Protein AF-F8ERS5-F1 (afdb_monomer)

Solvent-accessible surface area (backbone atoms only — not comparable to full-atom values): 6334 Å² total; per-residue (Å²): 120,64,68,64,54,50,5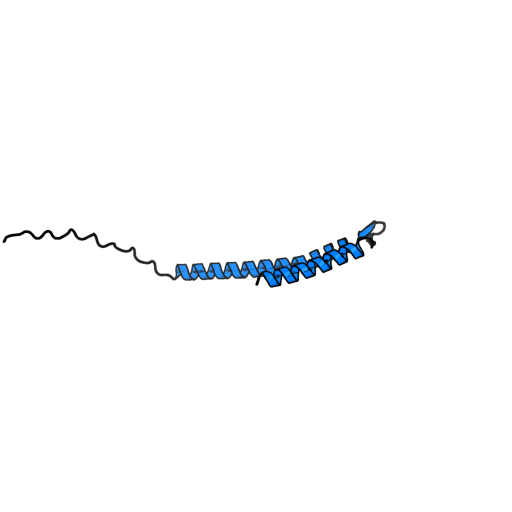2,54,47,49,53,53,48,53,54,51,52,52,51,39,74,70,34,54,86,44,64,45,80,42,75,81,48,96,96,41,76,45,81,41,35,48,47,57,52,50,49,52,54,48,49,63,65,44,47,62,55,51,52,51,53,51,50,51,55,50,52,53,49,54,50,51,55,52,52,52,51,54,53,55,73,68,50,74,81,76,72,78,81,75,71,70,75,80,69,77,78,80,75,78,79,80,88,131

Foldseek 3Di:
DVVVVVVVVVVVVVVLVVVCVVQQPPWDWDCPDVPDTDTDGPNVVCVVVVCVVCVVVVVVVVVVVVVVVVVVVVVVVVVVVPPPDDPPPPPPPPPDPPPDDPDD

Sequence (104 aa):
MQFLRTMFAAVLFAIFLTFCASNYNVSVKLQMWPGWEADINVVLLLLIVFLIGLMPALLYHSASRWNWRRRIDKLNRQIEDMQPENPPLVTPPLGEDGTPRPGQ

Organism: Zymomonas mobilis subsp. pomaceae (strain ATCC 29192 / DSM 22645 / JCM 10191 / CCUG 17912 / NBRC 13757 / NCIMB 11200 / NRRL B-4491 / Barker I) (NCBI:txid579138)

InterPro domains:
  IPR010445 Lipopolysaccharide assembly protein A domain [PF06305] (27-85)

Mean predicted aligned error: 13.1 Å

Structure (mmCIF, N/CA/C/O backbone):
data_AF-F8ERS5-F1
#
_entry.id   AF-F8ERS5-F1
#
loop_
_atom_site.group_PDB
_atom_site.id
_atom_site.type_symbol
_atom_site.label_atom_id
_atom_site.label_alt_id
_atom_site.label_comp_id
_atom_site.label_asym_id
_atom_site.label_entity_id
_atom_site.label_seq_id
_atom_site.pdbx_PDB_ins_code
_atom_site.Cartn_x
_atom_site.Cartn_y
_atom_site.Cartn_z
_atom_site.occupancy
_atom_site.B_iso_or_equiv
_atom_site.auth_seq_id
_atom_site.auth_comp_id
_atom_site.auth_asym_id
_atom_site.auth_atom_id
_atom_site.pdbx_PDB_model_num
ATOM 1 N N . MET A 1 1 ? 2.509 15.916 11.057 1.00 62.34 1 MET A N 1
ATOM 2 C CA . MET A 1 1 ? 3.152 14.692 10.510 1.00 62.34 1 MET A CA 1
ATOM 3 C C . MET A 1 1 ? 2.892 14.436 9.016 1.00 62.34 1 MET A C 1
ATOM 5 O O . MET A 1 1 ? 3.463 13.502 8.467 1.00 62.34 1 MET A O 1
ATOM 9 N N . GLN A 1 2 ? 2.042 15.213 8.331 1.00 74.81 2 GLN A N 1
ATOM 10 C CA . GLN A 1 2 ? 1.649 14.923 6.942 1.00 74.81 2 GLN A CA 1
ATOM 11 C C . GLN A 1 2 ? 2.757 15.212 5.920 1.00 74.81 2 GLN A C 1
ATOM 13 O O . GLN A 1 2 ? 2.937 14.408 5.015 1.00 74.81 2 GLN A O 1
ATOM 18 N N . PHE A 1 3 ? 3.542 16.277 6.122 1.00 85.69 3 PHE A N 1
ATOM 19 C CA . PHE A 1 3 ? 4.603 16.696 5.198 1.00 85.69 3 PHE A CA 1
ATOM 20 C C . PHE A 1 3 ? 5.708 15.643 5.027 1.00 85.69 3 PHE A C 1
ATOM 22 O O . PHE A 1 3 ? 6.064 15.290 3.907 1.00 85.69 3 PHE A O 1
ATOM 29 N N . LEU A 1 4 ? 6.203 15.070 6.131 1.00 91.56 4 LEU A N 1
ATOM 30 C CA . LEU A 1 4 ? 7.225 14.020 6.070 1.00 91.56 4 LEU A CA 1
ATOM 31 C C . LEU A 1 4 ? 6.687 12.757 5.386 1.00 91.56 4 LEU A C 1
ATOM 33 O O . LEU A 1 4 ? 7.363 12.158 4.555 1.00 91.56 4 LEU A O 1
ATOM 37 N N . ARG A 1 5 ? 5.433 12.391 5.685 1.00 88.50 5 ARG A N 1
ATOM 38 C CA . ARG A 1 5 ? 4.768 11.249 5.052 1.00 88.50 5 ARG A CA 1
ATOM 39 C C . ARG A 1 5 ? 4.609 11.455 3.546 1.00 88.50 5 ARG A C 1
ATOM 41 O O . ARG A 1 5 ? 4.846 10.520 2.791 1.00 88.50 5 ARG A O 1
ATOM 48 N N . THR A 1 6 ? 4.212 12.650 3.109 1.00 93.12 6 THR A N 1
ATOM 49 C CA . THR A 1 6 ? 4.044 12.959 1.682 1.00 93.12 6 THR A CA 1
ATOM 50 C C . THR A 1 6 ? 5.378 13.054 0.961 1.00 93.12 6 THR A C 1
ATOM 52 O O . THR A 1 6 ? 5.478 12.545 -0.147 1.00 93.12 6 THR A O 1
ATOM 55 N N . MET A 1 7 ? 6.411 13.636 1.579 1.00 93.12 7 MET A N 1
ATOM 56 C CA . MET A 1 7 ? 7.739 13.727 0.967 1.00 93.12 7 MET A CA 1
ATOM 57 C C . MET A 1 7 ? 8.366 12.339 0.800 1.00 93.12 7 MET A C 1
ATOM 59 O O . MET A 1 7 ? 8.840 12.004 -0.281 1.00 93.12 7 MET A O 1
ATOM 63 N N . PHE A 1 8 ? 8.293 11.493 1.832 1.00 93.88 8 PHE A N 1
ATOM 64 C CA . PHE A 1 8 ? 8.764 10.111 1.746 1.00 93.88 8 PHE A CA 1
ATOM 65 C C . PHE A 1 8 ? 7.987 9.308 0.693 1.00 93.88 8 PHE A C 1
ATOM 67 O O . PHE A 1 8 ? 8.585 8.616 -0.128 1.00 93.88 8 PHE A O 1
ATOM 74 N N . ALA A 1 9 ? 6.657 9.449 0.664 1.00 91.19 9 ALA A N 1
ATOM 75 C CA . ALA A 1 9 ? 5.827 8.807 -0.350 1.00 91.19 9 ALA A CA 1
ATOM 76 C C . ALA A 1 9 ? 6.170 9.288 -1.768 1.00 91.19 9 ALA A C 1
ATOM 78 O O . ALA A 1 9 ? 6.238 8.464 -2.671 1.00 91.19 9 ALA A O 1
ATOM 79 N N . ALA A 1 10 ? 6.433 10.584 -1.961 1.00 94.75 10 ALA A N 1
ATOM 80 C CA . ALA A 1 10 ? 6.820 11.141 -3.254 1.00 94.75 10 ALA A CA 1
ATOM 81 C C . ALA A 1 10 ? 8.151 10.558 -3.752 1.00 94.75 10 ALA A C 1
ATOM 83 O O . ALA A 1 10 ? 8.247 10.177 -4.917 1.00 94.75 10 ALA A O 1
ATOM 84 N N . VAL A 1 11 ? 9.146 10.415 -2.868 1.00 95.75 11 VAL A N 1
ATOM 85 C CA . VAL A 1 11 ? 10.431 9.775 -3.202 1.00 95.75 11 VAL A CA 1
ATOM 86 C C . VAL A 1 11 ? 10.228 8.312 -3.601 1.00 95.75 11 VAL A C 1
ATOM 88 O O . VAL A 1 11 ? 10.726 7.890 -4.643 1.00 95.75 11 VAL A O 1
ATOM 91 N N . LEU A 1 12 ? 9.453 7.544 -2.827 1.00 93.56 12 LEU A N 1
ATOM 92 C CA . LEU A 1 12 ? 9.128 6.158 -3.182 1.00 93.56 12 LEU A CA 1
ATOM 93 C C . LEU A 1 12 ? 8.409 6.061 -4.531 1.00 93.56 12 LEU A C 1
ATOM 95 O O . LEU A 1 12 ? 8.720 5.182 -5.331 1.00 93.56 12 LEU A O 1
ATOM 99 N N . PHE A 1 13 ? 7.479 6.978 -4.799 1.00 94.31 13 PHE A N 1
ATOM 100 C CA . PHE A 1 13 ? 6.751 7.020 -6.062 1.00 94.31 13 PHE A CA 1
ATOM 101 C C . PHE A 1 13 ? 7.692 7.299 -7.236 1.00 94.31 13 PHE A C 1
ATOM 103 O O . PHE A 1 13 ? 7.619 6.614 -8.252 1.00 94.31 13 PHE A O 1
ATOM 110 N N . ALA A 1 14 ? 8.625 8.243 -7.086 1.00 95.44 14 ALA A N 1
ATOM 111 C CA . ALA A 1 14 ? 9.622 8.550 -8.108 1.00 95.44 14 ALA A CA 1
ATOM 112 C C . ALA A 1 14 ? 10.528 7.344 -8.420 1.00 95.44 14 ALA A C 1
ATOM 114 O O . ALA A 1 14 ? 10.761 7.036 -9.592 1.00 95.44 14 ALA A O 1
ATOM 115 N N . ILE A 1 15 ? 10.986 6.619 -7.392 1.00 94.81 15 ILE A N 1
ATOM 116 C CA . ILE A 1 15 ? 11.761 5.377 -7.559 1.00 94.81 15 ILE A CA 1
ATOM 117 C C . ILE A 1 15 ? 10.928 4.326 -8.302 1.00 94.81 15 ILE A C 1
ATOM 119 O O . ILE A 1 15 ? 11.408 3.719 -9.258 1.00 94.81 15 ILE A O 1
ATOM 123 N N . PHE A 1 16 ? 9.668 4.145 -7.904 1.00 91.25 16 PHE A N 1
ATOM 124 C CA . PHE A 1 16 ? 8.753 3.191 -8.526 1.00 91.25 16 PHE A CA 1
ATOM 125 C C . PHE A 1 16 ? 8.494 3.504 -10.009 1.00 91.25 16 PHE A C 1
ATOM 127 O O . PHE A 1 16 ? 8.598 2.617 -10.855 1.00 91.25 16 PHE A O 1
ATOM 134 N N . LEU A 1 17 ? 8.218 4.766 -10.348 1.00 93.44 17 LEU A N 1
ATOM 135 C CA . LEU A 1 17 ? 8.038 5.225 -11.730 1.00 93.44 17 LEU A CA 1
ATOM 136 C C . LEU A 1 17 ? 9.294 5.004 -12.572 1.00 93.44 17 LEU A C 1
ATOM 138 O O . LEU A 1 17 ? 9.200 4.502 -13.689 1.00 93.44 17 LEU A O 1
ATOM 142 N N . THR A 1 18 ? 10.466 5.327 -12.024 1.00 93.44 18 THR A N 1
ATOM 143 C CA . THR A 1 18 ? 11.751 5.122 -12.709 1.00 93.44 18 THR A CA 1
ATOM 144 C C . THR A 1 18 ? 12.004 3.638 -12.965 1.00 93.44 18 THR A C 1
ATOM 146 O O . THR A 1 18 ? 12.401 3.254 -14.064 1.00 93.44 18 THR A O 1
ATOM 149 N N . PHE A 1 19 ? 11.715 2.780 -11.984 1.00 89.00 19 PHE A N 1
ATOM 150 C CA . PHE A 1 19 ? 11.793 1.332 -12.148 1.00 89.00 19 PHE A CA 1
ATOM 151 C C . PHE A 1 19 ? 10.863 0.837 -13.265 1.00 89.00 19 PHE A C 1
ATOM 153 O O . PHE A 1 19 ? 11.302 0.072 -14.124 1.00 89.00 19 PHE A O 1
ATOM 160 N N . CYS A 1 20 ? 9.611 1.307 -13.293 1.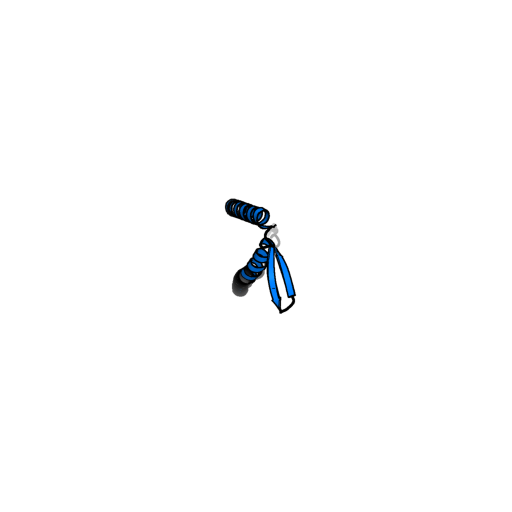00 90.38 20 CYS A N 1
ATOM 161 C CA . CYS A 1 20 ? 8.652 0.962 -14.3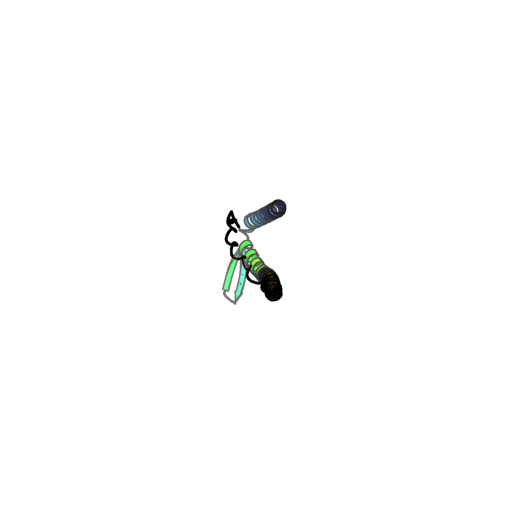42 1.00 90.38 20 CYS A CA 1
ATOM 162 C C . CYS A 1 20 ? 9.144 1.411 -15.726 1.00 90.38 20 CYS A C 1
ATOM 164 O O . CYS A 1 20 ? 9.159 0.616 -16.661 1.00 90.38 20 CYS A O 1
ATOM 166 N N . ALA A 1 21 ? 9.599 2.659 -15.848 1.00 90.75 21 ALA A N 1
ATOM 167 C CA . ALA A 1 21 ? 10.095 3.227 -17.100 1.00 90.75 21 ALA A CA 1
ATOM 168 C C . ALA A 1 21 ? 11.402 2.581 -17.592 1.00 90.75 21 ALA A C 1
ATOM 170 O O . ALA A 1 21 ? 11.675 2.594 -18.786 1.00 90.75 21 ALA A O 1
ATOM 171 N N . SER A 1 22 ? 12.207 2.004 -16.700 1.00 90.00 22 SER A N 1
ATOM 172 C CA . SER A 1 22 ? 13.430 1.285 -17.073 1.00 90.00 22 SER A CA 1
ATOM 173 C C . SER A 1 22 ? 13.145 -0.158 -17.511 1.00 90.00 22 SER A C 1
ATOM 175 O O . SER A 1 22 ? 13.748 -0.663 -18.454 1.00 90.00 22 SER A O 1
ATOM 177 N N . ASN A 1 23 ? 12.179 -0.820 -16.868 1.00 88.19 23 ASN A N 1
ATOM 178 C CA . ASN A 1 23 ? 11.955 -2.260 -17.027 1.00 88.19 23 ASN A CA 1
ATOM 179 C C . ASN A 1 23 ? 10.720 -2.622 -17.873 1.00 88.19 23 ASN A C 1
ATOM 181 O O . ASN A 1 23 ? 10.376 -3.800 -17.957 1.00 88.19 23 ASN A O 1
ATOM 185 N N . TYR A 1 24 ? 10.036 -1.659 -18.507 1.00 85.56 24 TYR A N 1
ATOM 186 C CA . TYR A 1 24 ? 8.810 -1.943 -19.274 1.00 85.56 24 TYR A CA 1
ATOM 187 C C . TYR A 1 24 ? 9.036 -2.818 -20.515 1.00 85.56 24 TYR A C 1
ATOM 189 O O . TYR A 1 24 ? 8.149 -3.588 -20.866 1.00 85.56 24 TYR A O 1
ATOM 197 N N . ASN A 1 25 ? 10.208 -2.724 -21.153 1.00 86.31 25 ASN A N 1
ATOM 198 C CA . ASN A 1 25 ? 10.560 -3.520 -22.337 1.00 86.31 25 ASN A CA 1
ATOM 199 C C . ASN A 1 25 ? 11.017 -4.945 -22.001 1.00 86.31 25 ASN A C 1
ATOM 201 O O . ASN A 1 25 ? 11.228 -5.752 -22.903 1.00 86.31 25 ASN A O 1
ATOM 205 N N . VAL A 1 26 ? 11.225 -5.255 -20.720 1.00 86.56 26 VAL A N 1
ATOM 206 C CA . VAL A 1 26 ? 11.672 -6.581 -20.300 1.00 86.56 26 VAL A CA 1
ATOM 207 C C . VAL A 1 26 ? 10.441 -7.461 -20.110 1.00 86.56 26 VAL A C 1
ATOM 209 O O . VAL A 1 26 ? 9.662 -7.272 -19.172 1.00 86.56 26 VAL A O 1
ATOM 212 N N . SER A 1 27 ? 10.273 -8.433 -21.001 1.00 86.12 27 SER A N 1
ATOM 213 C CA . SER A 1 27 ? 9.227 -9.454 -20.934 1.00 86.12 27 SER A CA 1
ATOM 214 C C . SER A 1 27 ? 9.787 -10.767 -20.397 1.00 86.12 27 SER A C 1
ATOM 216 O O . SER A 1 27 ? 10.853 -11.213 -20.824 1.00 86.12 27 SER A O 1
ATOM 218 N N . VAL A 1 28 ? 9.052 -11.413 -19.494 1.00 83.50 28 VAL A N 1
ATOM 219 C CA . VAL A 1 28 ? 9.359 -12.765 -19.017 1.00 83.50 28 VAL A CA 1
ATOM 220 C C . VAL A 1 28 ? 8.313 -13.721 -19.568 1.00 83.50 28 VAL A C 1
ATOM 222 O O . VAL A 1 28 ? 7.112 -13.487 -19.423 1.00 83.50 28 VAL A O 1
ATOM 225 N N . LYS A 1 29 ? 8.790 -14.808 -20.178 1.00 85.62 29 LYS A N 1
ATOM 226 C CA . LYS A 1 29 ? 7.943 -15.905 -20.639 1.00 85.62 29 LYS A CA 1
ATOM 227 C C . LYS A 1 29 ? 7.520 -16.755 -19.447 1.00 85.62 29 LYS A C 1
ATOM 229 O O . LYS A 1 29 ? 8.362 -17.394 -18.818 1.00 85.62 29 LYS A O 1
ATOM 234 N N . LEU A 1 30 ? 6.230 -16.775 -19.136 1.00 81.44 30 LEU A N 1
ATOM 235 C CA . LEU A 1 30 ? 5.658 -17.649 -18.115 1.00 81.44 30 LEU A CA 1
ATOM 236 C C . LEU A 1 30 ? 5.012 -18.859 -18.789 1.00 81.44 30 LEU A C 1
ATOM 238 O O . LEU A 1 30 ? 3.983 -18.737 -19.453 1.00 81.44 30 LEU A O 1
ATOM 242 N N . GL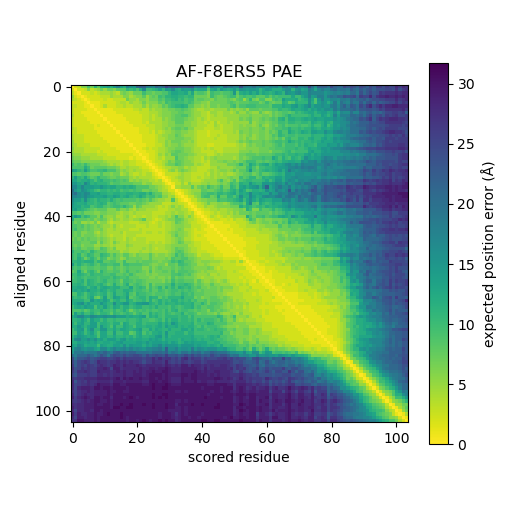N A 1 31 ? 5.618 -20.031 -18.593 1.00 83.38 31 GLN A N 1
ATOM 243 C CA . GLN A 1 31 ? 5.008 -21.315 -18.933 1.00 83.38 31 GLN A CA 1
ATOM 244 C C . GLN A 1 31 ? 4.130 -21.757 -17.764 1.00 83.38 31 GLN A C 1
ATOM 246 O O . GLN A 1 31 ? 4.626 -22.223 -16.740 1.00 83.38 31 GLN A O 1
ATOM 251 N N . MET A 1 32 ? 2.820 -21.549 -17.890 1.00 81.94 32 MET A N 1
ATOM 252 C CA . MET A 1 32 ? 1.864 -21.846 -16.814 1.00 81.94 32 MET A CA 1
ATOM 253 C C . MET A 1 32 ? 1.371 -23.293 -16.873 1.00 81.94 32 MET A C 1
ATOM 255 O O . MET A 1 32 ? 1.152 -23.920 -15.845 1.00 81.94 32 MET A O 1
ATOM 259 N N . TRP A 1 33 ? 1.247 -23.839 -18.078 1.00 85.00 33 TRP A N 1
ATOM 260 C CA . TRP A 1 33 ? 0.933 -25.237 -18.354 1.00 85.00 33 TRP A CA 1
ATOM 261 C C . TRP A 1 33 ? 1.537 -25.619 -19.708 1.00 85.00 33 TRP A C 1
ATOM 263 O O . TRP A 1 33 ? 1.893 -24.730 -20.488 1.00 85.00 33 TRP A O 1
ATOM 273 N N . PRO A 1 34 ? 1.653 -26.919 -20.028 1.00 84.88 34 PRO A N 1
ATOM 274 C CA . PRO A 1 34 ? 2.117 -27.351 -21.340 1.00 84.88 34 PRO A CA 1
ATOM 275 C C . PRO A 1 34 ? 1.282 -26.707 -22.458 1.00 84.88 34 PRO A C 1
ATOM 277 O O . PRO A 1 34 ? 0.061 -26.852 -22.491 1.00 84.88 34 PRO A O 1
ATOM 280 N N . GLY A 1 35 ? 1.942 -25.970 -23.355 1.00 83.12 35 GLY A N 1
ATOM 281 C CA . GLY A 1 35 ? 1.306 -25.256 -24.469 1.00 83.12 35 GLY A CA 1
ATOM 282 C C . GLY A 1 35 ? 0.731 -23.874 -24.133 1.00 83.12 35 GLY A C 1
ATOM 283 O O . GLY A 1 35 ? 0.208 -23.217 -25.027 1.00 83.12 35 GLY A O 1
ATOM 284 N N . TRP A 1 36 ? 0.822 -23.419 -22.880 1.00 86.19 36 TRP A N 1
ATOM 285 C CA . TRP A 1 36 ? 0.382 -22.087 -22.457 1.00 86.19 36 TRP A CA 1
ATOM 286 C C . TRP A 1 36 ? 1.586 -21.218 -22.107 1.00 86.19 36 TRP A C 1
ATOM 288 O O . TRP A 1 36 ? 2.177 -21.353 -21.032 1.00 86.19 36 TRP A O 1
ATOM 298 N N . GLU A 1 37 ? 1.911 -20.307 -23.021 1.00 87.06 37 GLU A N 1
ATOM 299 C CA . GLU A 1 37 ? 2.954 -19.299 -22.853 1.00 87.06 37 GLU A CA 1
ATOM 300 C C . GLU A 1 37 ? 2.298 -17.923 -22.748 1.00 87.06 37 GLU A C 1
ATOM 302 O O . GLU A 1 37 ? 1.582 -17.496 -23.653 1.00 87.06 37 GLU A O 1
ATOM 307 N N . ALA A 1 38 ? 2.517 -17.239 -21.627 1.00 84.50 38 ALA A N 1
ATOM 308 C CA . ALA A 1 38 ? 2.141 -15.842 -21.478 1.00 84.50 38 ALA A CA 1
ATOM 309 C C . ALA A 1 38 ? 3.399 -14.988 -21.373 1.00 84.50 38 ALA A C 1
ATOM 311 O O . ALA A 1 38 ? 4.213 -15.169 -20.465 1.00 84.50 38 ALA A O 1
ATOM 312 N N . ASP A 1 39 ? 3.520 -14.031 -22.285 1.00 86.69 39 ASP A N 1
ATOM 313 C CA . ASP A 1 39 ? 4.543 -12.999 -22.218 1.00 86.69 39 ASP A CA 1
ATOM 314 C C . ASP A 1 39 ? 4.011 -11.858 -21.346 1.00 86.69 39 ASP A C 1
ATOM 316 O O . ASP A 1 39 ? 3.084 -11.138 -21.723 1.00 86.69 39 ASP A O 1
ATOM 320 N N . ILE A 1 40 ? 4.566 -11.722 -20.140 1.00 88.12 40 ILE A N 1
ATOM 321 C CA . ILE A 1 40 ? 4.174 -10.684 -19.183 1.00 88.12 40 ILE A CA 1
ATOM 322 C C . ILE A 1 40 ? 5.380 -9.786 -18.916 1.00 88.12 40 ILE A C 1
ATOM 324 O O . ILE A 1 40 ? 6.485 -10.254 -18.633 1.00 88.12 40 ILE A O 1
ATOM 328 N N . ASN A 1 41 ? 5.166 -8.473 -18.984 1.00 89.38 41 ASN A N 1
ATOM 329 C CA . ASN A 1 41 ? 6.204 -7.495 -18.666 1.00 89.38 41 ASN A CA 1
ATOM 330 C C . ASN A 1 41 ? 6.577 -7.580 -17.182 1.00 89.38 41 ASN A C 1
ATOM 332 O O . ASN A 1 41 ? 5.698 -7.661 -16.319 1.00 89.38 41 ASN A O 1
ATOM 336 N N . VAL A 1 42 ? 7.873 -7.484 -16.873 1.00 88.50 42 VAL A N 1
ATOM 337 C CA . VAL A 1 42 ? 8.402 -7.578 -15.499 1.00 88.50 42 VAL A CA 1
ATOM 338 C C . VAL A 1 42 ? 7.708 -6.594 -14.560 1.00 88.50 42 VAL A C 1
ATOM 340 O O . VAL A 1 42 ? 7.396 -6.936 -13.423 1.00 88.50 42 VAL A O 1
ATOM 343 N N . VAL A 1 43 ? 7.411 -5.389 -15.045 1.00 89.50 43 VAL A N 1
ATOM 344 C CA . VAL A 1 43 ? 6.715 -4.353 -14.271 1.00 89.50 43 VAL A CA 1
ATOM 345 C C . VAL A 1 43 ? 5.332 -4.819 -13.817 1.00 89.50 43 VAL A C 1
ATOM 347 O O . VAL A 1 43 ? 4.978 -4.665 -12.648 1.00 89.50 43 VAL A O 1
ATOM 350 N N . LEU A 1 44 ? 4.559 -5.416 -14.727 1.00 88.69 44 LEU A N 1
ATOM 351 C CA . LEU A 1 44 ? 3.218 -5.908 -14.425 1.00 88.69 44 LEU A CA 1
ATOM 352 C C . LEU A 1 44 ? 3.281 -7.112 -13.481 1.00 88.69 44 LEU A C 1
ATOM 354 O O . LEU A 1 44 ? 2.520 -7.177 -12.518 1.00 88.69 44 LEU A O 1
ATOM 358 N N . LEU A 1 45 ? 4.223 -8.028 -13.721 1.00 89.75 45 LEU A N 1
ATOM 359 C CA . LEU A 1 45 ? 4.445 -9.188 -12.862 1.00 89.75 45 LEU A CA 1
ATOM 360 C C . LEU A 1 45 ? 4.785 -8.760 -11.428 1.00 89.75 45 LEU A C 1
ATOM 362 O O . LEU A 1 45 ? 4.163 -9.231 -10.476 1.00 89.75 45 LEU A O 1
ATOM 366 N N . LEU A 1 46 ? 5.735 -7.833 -11.275 1.00 89.19 46 LEU A N 1
ATOM 367 C CA . LEU A 1 46 ? 6.140 -7.303 -9.977 1.00 89.19 46 LEU A CA 1
ATOM 368 C C . LEU A 1 46 ? 4.961 -6.630 -9.273 1.00 89.19 46 LEU A C 1
ATOM 370 O O . LEU A 1 46 ? 4.759 -6.854 -8.083 1.00 89.19 46 LEU A O 1
ATOM 374 N N . LEU A 1 47 ? 4.163 -5.843 -10.001 1.00 89.50 47 LEU A N 1
ATOM 375 C CA . LEU A 1 47 ? 2.979 -5.194 -9.449 1.00 89.50 47 LEU A CA 1
ATOM 376 C C . LEU A 1 47 ? 1.982 -6.225 -8.908 1.00 89.50 47 LEU A C 1
ATOM 378 O O . LEU A 1 47 ? 1.498 -6.065 -7.793 1.00 89.50 47 LEU A O 1
ATOM 382 N N . ILE A 1 48 ? 1.706 -7.294 -9.657 1.00 89.81 48 ILE A N 1
ATOM 383 C CA . ILE A 1 48 ? 0.780 -8.353 -9.233 1.00 89.81 48 ILE A CA 1
ATOM 384 C C . ILE A 1 48 ? 1.303 -9.055 -7.977 1.00 89.81 48 ILE A C 1
ATOM 386 O O . ILE A 1 48 ? 0.576 -9.167 -6.992 1.00 89.81 48 ILE A O 1
ATOM 390 N N . VAL A 1 49 ? 2.568 -9.483 -7.976 1.00 90.75 49 VAL A N 1
ATOM 391 C CA . VAL A 1 49 ? 3.186 -10.152 -6.819 1.00 90.75 49 VAL A CA 1
ATOM 392 C C . VAL A 1 49 ? 3.202 -9.228 -5.601 1.00 90.75 49 VAL A C 1
ATOM 394 O O . VAL A 1 49 ? 2.866 -9.651 -4.494 1.00 90.75 49 VAL A O 1
ATOM 397 N N . PHE A 1 50 ? 3.523 -7.949 -5.803 1.00 89.81 50 PHE A N 1
ATOM 398 C CA . PHE A 1 50 ? 3.492 -6.939 -4.754 1.00 89.81 50 PHE A CA 1
ATOM 399 C C . PHE A 1 50 ? 2.082 -6.753 -4.191 1.00 89.81 50 PHE A C 1
ATOM 401 O O . PHE A 1 50 ? 1.919 -6.765 -2.976 1.00 89.81 50 PHE A O 1
ATOM 408 N N . LEU A 1 51 ? 1.054 -6.640 -5.037 1.00 90.06 51 LEU A N 1
ATOM 409 C CA . LEU A 1 51 ? -0.341 -6.523 -4.599 1.00 90.06 51 LEU A CA 1
ATOM 410 C C . LEU A 1 51 ? -0.793 -7.753 -3.811 1.00 90.06 51 LEU A C 1
ATOM 412 O O . LEU A 1 51 ? -1.441 -7.602 -2.776 1.00 90.06 51 LEU A O 1
ATOM 416 N N . ILE A 1 52 ? -0.425 -8.952 -4.264 1.00 93.31 52 ILE A N 1
ATOM 417 C CA . ILE A 1 52 ? -0.737 -10.205 -3.569 1.00 93.31 52 ILE A CA 1
ATOM 418 C C . ILE A 1 52 ? -0.074 -10.231 -2.187 1.00 93.31 52 ILE A C 1
ATOM 420 O O . ILE A 1 52 ? -0.731 -10.574 -1.207 1.00 93.31 52 ILE A O 1
ATOM 424 N N . GLY A 1 53 ? 1.193 -9.819 -2.081 1.00 89.56 53 GLY A N 1
ATOM 425 C CA . GLY A 1 53 ? 1.902 -9.731 -0.800 1.00 89.56 53 GLY A CA 1
ATOM 426 C C . GLY A 1 53 ? 1.404 -8.601 0.111 1.00 89.56 53 GLY A C 1
ATOM 427 O O . GLY A 1 53 ? 1.388 -8.745 1.333 1.00 89.56 53 GLY A O 1
ATOM 428 N N . LEU A 1 54 ? 0.954 -7.484 -0.464 1.00 92.31 54 LEU A N 1
ATOM 429 C CA . LEU A 1 54 ? 0.461 -6.316 0.267 1.00 92.31 54 LEU A CA 1
ATOM 430 C C . LEU A 1 54 ? -0.970 -6.524 0.792 1.00 92.31 54 LEU A C 1
ATOM 432 O O . LEU A 1 54 ? -1.314 -6.012 1.857 1.00 92.31 54 LEU A O 1
ATOM 436 N N . MET A 1 55 ? -1.796 -7.293 0.078 1.00 92.44 55 MET A N 1
ATOM 437 C CA . MET A 1 55 ? -3.183 -7.604 0.446 1.00 92.44 55 MET A CA 1
ATOM 438 C C . MET A 1 55 ? -3.346 -8.062 1.907 1.00 92.44 55 MET A C 1
ATOM 440 O O . MET A 1 55 ? -4.086 -7.409 2.649 1.00 92.44 55 MET A O 1
ATOM 444 N N . PRO A 1 56 ? -2.643 -9.109 2.388 1.00 87.31 56 PRO A N 1
ATOM 445 C CA . PRO A 1 56 ? -2.775 -9.560 3.771 1.00 87.31 56 PRO A CA 1
ATOM 446 C C . PRO A 1 56 ? -2.322 -8.502 4.786 1.00 87.31 56 PRO A C 1
ATOM 448 O O . PRO A 1 56 ? -2.953 -8.355 5.833 1.00 87.31 56 PRO A O 1
ATO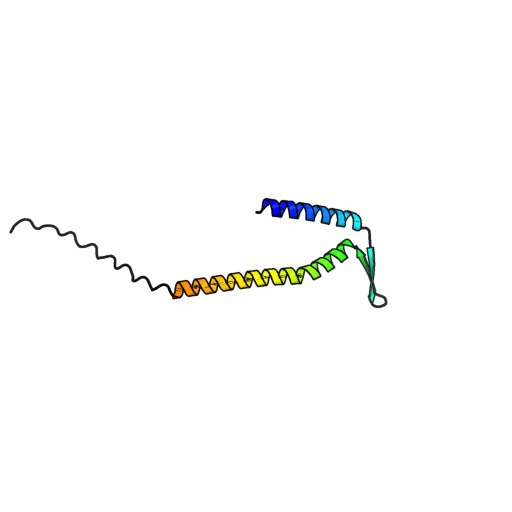M 451 N N . ALA A 1 57 ? -1.292 -7.709 4.475 1.00 89.62 57 ALA A N 1
ATOM 452 C CA . ALA A 1 57 ? -0.845 -6.623 5.347 1.00 89.62 57 ALA A CA 1
ATOM 453 C C . ALA A 1 57 ? -1.905 -5.512 5.474 1.00 89.62 57 ALA A C 1
ATOM 455 O O . ALA A 1 57 ? -2.168 -5.020 6.575 1.00 89.62 57 ALA A O 1
ATOM 456 N N . LEU A 1 58 ? -2.563 -5.147 4.368 1.00 88.31 58 LEU A N 1
ATOM 457 C CA . LEU A 1 58 ? -3.648 -4.160 4.360 1.00 88.31 58 LEU A CA 1
ATOM 458 C C . LEU A 1 58 ? -4.888 -4.661 5.103 1.00 88.31 58 LEU A C 1
ATOM 460 O O . LEU A 1 58 ? -5.498 -3.897 5.857 1.00 88.31 58 LEU A O 1
ATOM 464 N N . LEU A 1 59 ? -5.244 -5.935 4.927 1.00 90.62 59 LEU A N 1
ATOM 465 C CA . LEU A 1 59 ? -6.334 -6.578 5.661 1.00 90.62 59 LEU A CA 1
ATOM 466 C C . LEU A 1 59 ? -6.046 -6.618 7.163 1.00 90.62 59 LEU A C 1
ATOM 468 O O . LEU A 1 59 ? -6.909 -6.269 7.965 1.00 90.62 59 LEU A O 1
ATOM 472 N N . TYR A 1 60 ? -4.822 -6.966 7.560 1.00 93.62 60 TYR A N 1
ATOM 473 C CA . TYR A 1 60 ? -4.435 -6.970 8.967 1.00 93.62 60 TYR A CA 1
ATOM 474 C C . TYR A 1 60 ? -4.494 -5.567 9.579 1.00 93.62 60 TYR A C 1
ATOM 476 O O . TYR A 1 60 ? -5.060 -5.365 10.656 1.00 93.62 60 TYR A O 1
ATOM 484 N N . HIS A 1 61 ? -3.957 -4.569 8.876 1.00 91.31 61 HIS A N 1
ATOM 485 C CA . HIS A 1 61 ? -3.979 -3.186 9.339 1.00 91.31 61 HIS A CA 1
ATOM 486 C C . HIS A 1 61 ? -5.412 -2.638 9.457 1.00 91.31 61 HIS A C 1
ATOM 488 O O . HIS A 1 61 ? -5.748 -1.987 10.452 1.00 91.31 61 HIS A O 1
ATOM 494 N N . SER A 1 62 ? -6.282 -2.921 8.481 1.00 89.62 62 SER A N 1
ATOM 495 C CA . SER A 1 62 ? -7.685 -2.493 8.518 1.00 89.62 62 SER A CA 1
ATOM 496 C C . SER A 1 62 ? -8.468 -3.195 9.632 1.00 89.62 62 SER A C 1
ATOM 498 O O . SER A 1 62 ? -9.178 -2.522 10.384 1.00 89.62 62 SER A O 1
ATOM 500 N N . ALA A 1 63 ? -8.267 -4.503 9.822 1.00 92.69 63 ALA A N 1
ATOM 501 C CA . ALA A 1 63 ? -8.881 -5.277 10.897 1.00 92.69 63 ALA A CA 1
ATOM 502 C C . ALA A 1 63 ? -8.431 -4.797 12.282 1.00 92.69 63 ALA A C 1
ATOM 504 O O . ALA A 1 63 ? -9.261 -4.599 13.170 1.00 92.69 63 ALA A O 1
ATOM 505 N N . SER A 1 64 ? -7.132 -4.543 12.463 1.00 92.19 64 SER A N 1
ATOM 506 C CA . SER A 1 64 ? -6.594 -3.977 13.702 1.00 92.19 64 SER A CA 1
ATOM 507 C C . SER A 1 64 ? -7.261 -2.636 14.004 1.00 92.19 64 SER A C 1
ATOM 509 O O . SER A 1 64 ? -7.864 -2.464 15.065 1.00 92.19 64 SER A O 1
ATOM 511 N N . ARG A 1 65 ? -7.279 -1.712 13.034 1.00 92.88 65 ARG A N 1
ATOM 512 C CA . ARG A 1 65 ? -7.934 -0.405 13.187 1.00 92.88 65 ARG A CA 1
ATOM 513 C C . ARG A 1 65 ? -9.424 -0.527 13.518 1.00 92.88 65 ARG A C 1
ATOM 515 O O . ARG A 1 65 ? -9.926 0.243 14.339 1.00 92.88 65 ARG A O 1
ATOM 522 N N . TRP A 1 66 ? -10.129 -1.474 12.901 1.00 94.06 66 TRP A N 1
ATOM 523 C CA . TRP A 1 66 ? -11.539 -1.738 13.187 1.00 94.06 66 TRP A CA 1
ATOM 524 C C . TRP A 1 66 ? -11.747 -2.254 14.612 1.00 94.06 66 TRP A C 1
ATOM 526 O O . TRP A 1 66 ? -12.638 -1.781 15.317 1.00 94.06 66 TRP A O 1
ATOM 536 N N . ASN A 1 67 ? -10.895 -3.168 15.074 1.00 93.19 67 ASN A N 1
ATOM 537 C CA . ASN A 1 67 ? -10.956 -3.705 16.429 1.00 93.19 67 ASN A CA 1
ATOM 538 C C . ASN A 1 67 ? -10.722 -2.628 17.490 1.00 93.19 67 ASN A C 1
ATOM 540 O O . ASN A 1 67 ? -11.455 -2.587 18.477 1.00 93.19 67 ASN A O 1
ATOM 544 N N . TRP A 1 68 ? -9.755 -1.731 17.281 1.00 95.38 68 TRP A N 1
ATOM 545 C CA . TRP A 1 68 ? -9.514 -0.612 18.197 1.00 95.38 68 TRP A CA 1
ATOM 546 C C . TRP A 1 68 ? -10.710 0.334 18.279 1.00 95.38 68 TRP A C 1
ATOM 548 O O . TRP A 1 68 ? -11.138 0.665 19.381 1.00 95.38 68 TRP A O 1
ATOM 558 N N . ARG A 1 69 ? -11.302 0.698 17.135 1.00 94.75 69 ARG A N 1
ATOM 559 C CA . ARG A 1 69 ? -12.522 1.522 17.097 1.00 94.75 69 ARG A CA 1
ATOM 560 C C . ARG A 1 69 ? -13.669 0.867 17.864 1.00 94.75 69 ARG A C 1
ATOM 562 O O . ARG A 1 69 ? -14.202 1.478 18.778 1.00 94.75 69 ARG A O 1
ATOM 569 N N . ARG A 1 70 ? -13.960 -0.411 17.588 1.00 94.12 70 ARG A N 1
ATOM 570 C CA . ARG A 1 70 ? -15.024 -1.152 18.290 1.00 94.12 70 ARG A CA 1
ATOM 571 C C . ARG A 1 70 ? -14.812 -1.216 19.801 1.00 94.12 70 ARG A C 1
ATOM 573 O O . ARG A 1 70 ? -15.777 -1.151 20.554 1.00 94.12 70 ARG A O 1
ATOM 580 N N . ARG A 1 71 ? -13.563 -1.371 20.255 1.00 93.69 71 ARG A N 1
ATOM 581 C CA . ARG A 1 71 ? -13.239 -1.363 21.689 1.00 93.69 71 ARG A CA 1
ATOM 582 C C . ARG A 1 71 ? -13.531 -0.001 22.310 1.00 93.69 71 ARG A C 1
ATOM 584 O O . ARG A 1 71 ? -14.180 0.036 23.344 1.00 93.69 71 ARG A O 1
ATOM 591 N N . ILE A 1 72 ? -13.108 1.086 21.665 1.00 96.44 72 ILE A N 1
ATOM 592 C CA . ILE A 1 72 ? -13.380 2.454 22.131 1.00 96.44 72 ILE A CA 1
ATOM 593 C C . ILE A 1 72 ? -14.888 2.705 22.211 1.00 96.44 72 ILE A C 1
ATOM 595 O O . ILE A 1 72 ? -15.370 3.146 23.246 1.00 96.44 72 ILE A O 1
ATOM 599 N N . ASP A 1 73 ? -15.641 2.343 21.172 1.00 96.00 73 ASP A N 1
ATOM 600 C CA . ASP A 1 73 ? -17.096 2.525 21.148 1.00 96.00 73 ASP A CA 1
ATOM 601 C C . ASP A 1 73 ? -17.784 1.746 22.280 1.00 96.00 73 ASP A C 1
ATOM 603 O O . ASP A 1 73 ? -18.708 2.248 22.918 1.00 96.00 73 ASP A O 1
ATOM 607 N N . LYS A 1 74 ? -17.304 0.528 22.571 1.00 94.88 74 LYS A N 1
ATOM 608 C CA . LYS A 1 74 ? -17.795 -0.274 23.696 1.00 94.88 74 LYS A CA 1
ATOM 609 C C . LYS A 1 74 ? -17.497 0.391 25.042 1.00 94.88 74 LYS A C 1
ATOM 611 O O . LYS A 1 74 ? -18.384 0.421 25.887 1.00 94.88 74 LYS A O 1
ATOM 616 N N . LEU A 1 75 ? -16.284 0.913 25.240 1.00 95.75 75 LEU A N 1
ATOM 617 C CA . LEU A 1 75 ? -15.919 1.627 26.468 1.00 95.75 75 LEU A CA 1
ATOM 618 C C . LEU A 1 75 ? -16.764 2.895 26.647 1.00 95.75 75 LEU A C 1
ATOM 620 O O . LEU A 1 75 ? -17.249 3.140 27.743 1.00 95.75 75 LEU A O 1
ATOM 624 N N . ASN A 1 76 ? -16.990 3.659 25.576 1.00 95.62 76 ASN A N 1
ATOM 625 C CA . ASN A 1 76 ? -17.806 4.873 25.627 1.00 95.62 76 ASN A CA 1
ATOM 626 C C . ASN A 1 76 ? -19.242 4.577 26.077 1.00 95.62 76 ASN A C 1
ATOM 628 O O . ASN A 1 76 ? -19.745 5.261 26.959 1.00 95.62 76 ASN A O 1
ATOM 632 N N . ARG A 1 77 ? -19.869 3.520 25.542 1.00 92.38 77 ARG A N 1
ATOM 633 C CA . ARG A 1 77 ? -21.212 3.096 25.980 1.00 92.38 77 ARG A CA 1
ATOM 634 C C . ARG A 1 77 ? -21.241 2.659 27.441 1.00 92.38 77 ARG A C 1
ATOM 636 O O . ARG A 1 77 ? -22.158 3.011 28.159 1.00 92.38 77 ARG A O 1
ATOM 643 N N . GLN A 1 78 ? -20.222 1.930 27.899 1.00 93.56 78 GLN A N 1
ATOM 644 C CA . GLN A 1 78 ? -20.132 1.534 29.309 1.00 93.56 78 GLN A CA 1
ATOM 645 C C . GLN A 1 78 ? -20.005 2.741 30.246 1.00 93.56 78 GLN A C 1
ATOM 647 O O . GLN A 1 78 ? -20.550 2.711 31.342 1.00 93.56 78 GLN A O 1
ATOM 652 N N . ILE A 1 79 ? -19.287 3.788 29.827 1.00 93.69 79 ILE A N 1
ATOM 653 C CA . ILE A 1 79 ? -19.192 5.044 30.580 1.00 93.69 79 ILE A CA 1
ATOM 654 C C . ILE A 1 79 ? -20.548 5.761 30.601 1.00 93.69 79 ILE A C 1
ATOM 656 O O . ILE A 1 79 ? -20.953 6.237 31.656 1.00 93.69 79 ILE A O 1
ATOM 660 N N . GLU A 1 80 ? -21.250 5.809 29.465 1.00 91.69 80 GLU A N 1
ATOM 661 C CA . GLU A 1 80 ? -22.591 6.398 29.349 1.00 91.69 80 GLU A CA 1
ATOM 662 C C . GLU A 1 80 ? -23.608 5.680 30.250 1.00 91.69 80 GLU A C 1
ATOM 664 O O . GLU A 1 80 ? -24.303 6.340 31.016 1.00 91.69 80 GLU A O 1
ATOM 669 N N . ASP A 1 81 ? -23.612 4.344 30.256 1.00 89.25 81 ASP A N 1
ATOM 670 C CA . ASP A 1 81 ? -24.490 3.524 31.105 1.00 89.25 81 ASP A CA 1
ATOM 671 C C . ASP A 1 81 ? -24.202 3.692 32.613 1.00 89.25 81 ASP A C 1
ATOM 673 O O . ASP A 1 81 ? -25.094 3.526 33.444 1.00 89.25 81 ASP A O 1
ATOM 677 N N . MET A 1 82 ? -22.951 3.982 32.995 1.00 85.88 82 MET A N 1
ATOM 678 C CA . MET A 1 82 ? -22.563 4.219 34.395 1.00 85.88 82 MET A CA 1
ATOM 679 C C . MET A 1 82 ? -22.857 5.644 34.866 1.00 85.88 82 MET A C 1
ATOM 681 O O . MET A 1 82 ? -22.794 5.907 36.070 1.00 85.88 82 MET A O 1
ATOM 685 N N . GLN A 1 83 ? -23.138 6.572 33.949 1.00 84.56 83 GLN A N 1
ATOM 686 C CA . GLN A 1 83 ? -23.458 7.937 34.318 1.00 84.56 83 GLN A CA 1
ATOM 687 C C . GLN A 1 83 ? -24.876 7.954 34.910 1.00 84.56 83 GLN A C 1
ATOM 689 O O . GLN A 1 83 ? -25.827 7.617 34.205 1.00 84.56 83 GLN A O 1
ATOM 694 N N . PRO A 1 84 ? -25.049 8.312 36.198 1.00 76.38 84 PRO A N 1
ATOM 695 C CA . PRO A 1 84 ? -26.372 8.359 36.803 1.00 76.38 84 PRO A CA 1
ATOM 696 C C . PRO A 1 84 ? -27.254 9.326 36.014 1.00 76.38 84 PRO A C 1
ATOM 698 O O . PRO A 1 84 ? -26.804 10.409 35.628 1.00 76.38 84 PRO A O 1
ATOM 701 N N . GLU A 1 85 ? -28.499 8.919 35.766 1.00 70.38 85 GLU A N 1
ATOM 702 C CA . GLU A 1 85 ? -29.505 9.738 35.098 1.00 70.38 85 GLU A CA 1
ATOM 703 C C . GLU A 1 85 ? -29.602 11.068 35.846 1.00 70.38 85 GLU A C 1
ATOM 705 O O . GLU A 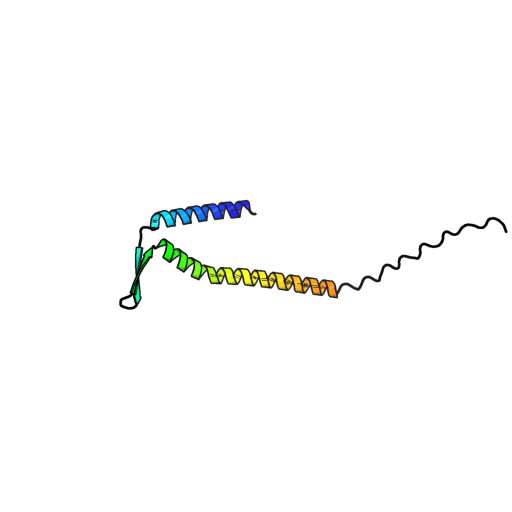1 85 ? -29.974 11.106 37.021 1.00 70.38 85 GLU A O 1
ATOM 710 N N . ASN A 1 86 ? -29.151 12.150 35.204 1.00 66.94 86 ASN A N 1
ATOM 711 C CA . ASN A 1 86 ? -29.187 13.471 35.812 1.00 66.94 86 ASN A CA 1
ATOM 712 C C . ASN A 1 86 ? -30.670 13.777 36.062 1.00 66.94 86 ASN A C 1
ATOM 714 O O . ASN A 1 86 ? -31.421 13.826 35.080 1.00 66.94 86 ASN A O 1
ATOM 718 N N . PRO A 1 87 ? -31.121 13.922 37.324 1.00 68.31 87 PRO A N 1
ATOM 719 C CA . PRO A 1 87 ? -32.524 14.172 37.602 1.00 68.31 87 PRO A CA 1
ATOM 720 C C . PRO A 1 87 ? -32.971 15.380 36.781 1.00 68.31 87 PRO A C 1
ATOM 722 O O . PRO A 1 87 ? -32.188 16.331 36.652 1.00 68.31 87 PRO A O 1
ATOM 725 N N . PRO A 1 88 ? -34.188 15.372 36.207 1.00 66.38 88 PRO A N 1
ATOM 726 C CA . PRO A 1 88 ? -34.687 16.536 35.499 1.00 66.38 88 PRO A CA 1
ATOM 727 C C . PRO A 1 88 ? -34.502 17.749 36.407 1.00 66.38 88 PRO A C 1
ATOM 729 O O . PRO A 1 88 ? -34.910 17.717 37.570 1.00 66.38 88 PRO A O 1
ATOM 732 N N . LEU A 1 89 ? -33.831 18.783 35.888 1.00 65.19 89 LEU A N 1
ATOM 733 C CA . LEU A 1 89 ? -33.746 20.085 36.536 1.00 65.19 89 LEU A CA 1
ATOM 734 C C . LEU A 1 89 ? -35.190 20.514 36.789 1.00 65.19 89 LEU A C 1
ATOM 736 O O . LEU A 1 89 ? -35.872 20.984 35.877 1.00 65.19 89 LEU A O 1
ATOM 740 N N . VAL A 1 90 ? -35.675 20.293 38.013 1.00 63.19 90 VAL A N 1
ATOM 741 C CA . VAL A 1 90 ? -36.911 20.888 38.496 1.00 63.19 90 VAL A CA 1
ATOM 742 C C . VAL A 1 90 ? -36.606 22.370 38.464 1.00 63.19 90 VAL A C 1
ATOM 744 O O . VAL A 1 90 ? -35.954 22.897 39.359 1.00 63.19 90 VAL A O 1
ATOM 747 N N . THR A 1 91 ? -36.971 23.018 37.360 1.00 64.31 91 THR A N 1
ATOM 748 C CA . THR A 1 91 ? -36.973 24.469 37.277 1.00 64.31 91 THR A CA 1
ATOM 749 C C . THR A 1 91 ? -37.948 24.862 38.374 1.00 64.31 91 THR A C 1
ATOM 751 O O . THR A 1 91 ? -39.117 24.471 38.270 1.00 64.31 91 THR A O 1
ATOM 754 N N . PRO A 1 92 ? -37.497 25.497 39.474 1.00 67.75 92 PRO A N 1
ATOM 755 C CA . PRO A 1 92 ? -38.428 25.944 40.491 1.00 67.75 92 PRO A CA 1
ATOM 756 C C . PRO A 1 92 ? -39.490 26.764 39.758 1.00 67.75 92 PRO A C 1
ATOM 758 O O . PRO A 1 92 ? -39.107 27.558 38.887 1.00 67.75 92 PRO A O 1
ATOM 761 N N . PRO A 1 93 ? -40.794 26.548 40.013 1.00 60.19 93 PRO A N 1
ATOM 762 C CA . PRO A 1 93 ? -41.791 27.440 39.451 1.00 60.19 93 PRO A CA 1
ATOM 763 C C . PRO A 1 93 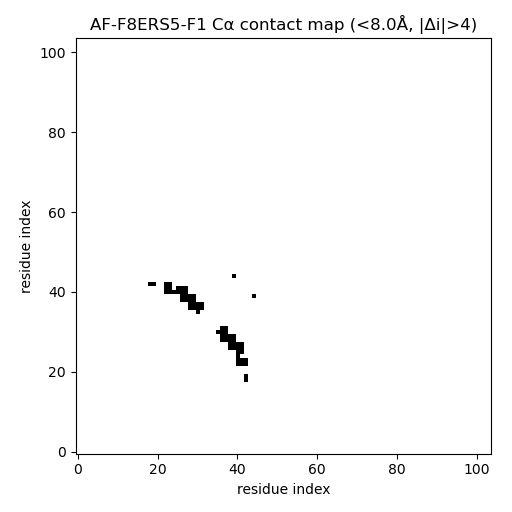? -41.342 28.839 39.850 1.00 60.19 93 PRO A C 1
ATOM 765 O O . PRO A 1 93 ? -41.038 29.063 41.024 1.00 60.19 93 PRO A O 1
ATOM 768 N N . LEU A 1 94 ? -41.160 29.705 38.849 1.00 61.84 94 LEU A N 1
ATOM 769 C CA . LEU A 1 94 ? -40.795 31.098 39.038 1.00 61.84 94 LEU A CA 1
ATOM 770 C C . LEU A 1 94 ? -41.791 31.630 40.065 1.00 61.84 94 LEU A C 1
ATOM 772 O O . LEU A 1 94 ? -42.975 31.753 39.753 1.00 61.84 94 LEU A O 1
ATOM 776 N N . GLY A 1 95 ? -41.331 31.752 41.313 1.00 55.59 95 GLY A N 1
ATOM 777 C CA . GLY A 1 95 ? -42.182 32.094 42.434 1.00 55.59 95 GLY A CA 1
ATOM 778 C C . GLY A 1 95 ? -42.873 33.382 42.058 1.00 55.59 95 GLY A C 1
ATOM 779 O O . GLY A 1 95 ? -42.199 34.343 41.694 1.00 55.59 95 GLY A O 1
ATOM 780 N N . GLU A 1 96 ? -44.202 33.340 42.050 1.00 61.19 96 GLU A N 1
ATOM 781 C CA . GLU A 1 96 ? -45.032 34.516 41.884 1.00 61.19 96 GLU A CA 1
ATOM 782 C C . GLU A 1 96 ? -44.464 35.604 42.791 1.00 61.19 96 GLU A C 1
ATOM 784 O O . GLU A 1 96 ? -44.387 35.432 44.011 1.00 61.19 96 GLU A O 1
ATOM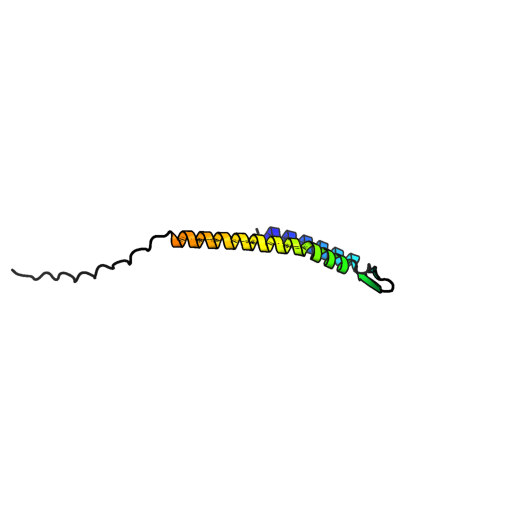 789 N N . ASP A 1 97 ? -43.981 36.674 42.158 1.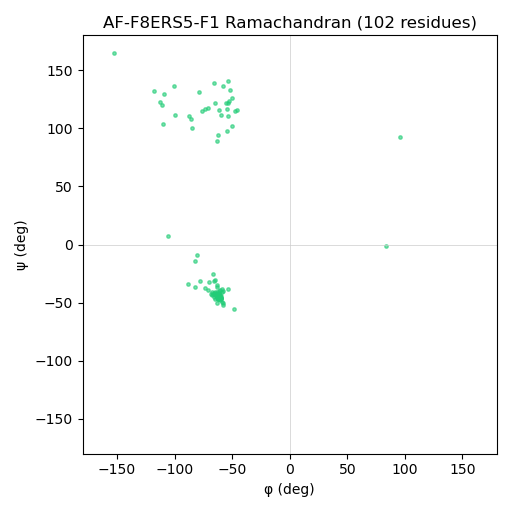00 55.59 97 ASP A N 1
ATOM 790 C CA . ASP A 1 97 ? -43.470 37.858 42.821 1.00 55.59 97 ASP A CA 1
ATOM 791 C C . ASP A 1 97 ? -44.478 38.262 43.895 1.00 55.59 97 ASP A C 1
ATOM 793 O O . ASP A 1 97 ? -45.630 38.614 43.618 1.00 55.59 97 ASP A O 1
ATOM 797 N N . GLY A 1 98 ? -44.037 38.168 45.147 1.00 59.47 98 GLY A N 1
ATOM 798 C CA . GLY A 1 98 ? -44.776 38.637 46.300 1.00 59.47 98 GLY A CA 1
ATOM 799 C C . GLY A 1 98 ? -44.958 40.143 46.195 1.00 59.47 98 GLY A C 1
ATOM 800 O O . GLY A 1 98 ? -44.148 40.909 46.707 1.00 59.47 98 GLY A O 1
ATOM 801 N N . THR A 1 99 ? -46.039 40.573 45.546 1.00 60.66 99 THR A N 1
ATOM 802 C CA . THR A 1 99 ? -46.563 41.933 45.681 1.00 60.66 99 THR A CA 1
ATOM 803 C C . THR A 1 99 ? -46.782 42.199 47.174 1.00 60.66 99 THR A C 1
ATOM 805 O O . THR A 1 99 ? -47.615 41.521 47.787 1.00 60.66 99 THR A O 1
ATOM 808 N N . PRO A 1 100 ? -46.082 43.158 47.804 1.00 58.53 100 PRO A N 1
ATOM 809 C CA . PRO A 1 100 ? -46.383 43.502 49.180 1.00 58.53 100 PRO A CA 1
ATOM 810 C C . PRO A 1 100 ? -47.725 44.240 49.174 1.00 58.53 100 PRO A C 1
ATOM 812 O O . PRO A 1 100 ? -47.850 45.302 48.562 1.00 58.53 100 PRO A O 1
ATOM 815 N N . ARG A 1 101 ? -48.754 43.685 49.830 1.00 56.84 101 ARG A N 1
ATOM 816 C CA . ARG A 1 101 ? -49.950 44.474 50.155 1.00 56.84 101 ARG A CA 1
ATOM 817 C C . ARG A 1 101 ? -49.531 45.565 51.143 1.00 56.84 101 ARG A C 1
ATOM 819 O O . ARG A 1 101 ? -49.042 45.222 52.219 1.00 56.84 101 ARG A O 1
ATOM 826 N N . PRO A 1 102 ? -49.727 46.853 50.825 1.00 54.66 102 PRO A N 1
ATOM 827 C CA . PRO A 1 102 ? -49.559 47.906 51.803 1.00 54.66 102 PRO A CA 1
ATOM 828 C C . PRO A 1 102 ? -50.812 47.948 52.685 1.00 54.66 102 PRO A C 1
ATOM 830 O O . PRO A 1 102 ? -51.933 47.980 52.179 1.00 54.66 102 PRO A O 1
ATOM 833 N N . GLY A 1 103 ? -50.611 47.976 53.999 1.00 62.97 103 GLY A N 1
ATOM 834 C CA . GLY A 1 103 ? -51.653 48.300 54.969 1.00 62.97 103 GLY A CA 1
ATOM 835 C C . GLY A 1 103 ? -52.361 47.095 55.579 1.00 62.97 103 GLY A C 1
ATOM 836 O O . GLY A 1 103 ? -53.385 46.641 55.067 1.00 62.97 103 GLY A O 1
ATOM 837 N N . GLN A 1 104 ? -51.834 46.645 56.716 1.00 42.41 104 GLN A N 1
ATOM 838 C CA . GLN A 1 104 ? -52.579 46.376 57.950 1.00 42.41 104 GLN A CA 1
ATOM 839 C C . GLN A 1 104 ? -51.601 46.244 59.116 1.00 42.41 104 GLN A C 1
ATOM 841 O O . GLN A 1 104 ? -50.514 45.665 58.897 1.00 42.41 104 GLN A O 1
#

Secondary structure (DSSP, 8-state):
-HHHHHHHHHHHHHHHHHHHHHHTT-EEEEEEETTEEEEEEHHHHHHHHHHHHHHHHHHHHHHHHHHHHHHHHHHHHHHHHHS---------------PPPP--

Radius of gyration: 34.16 Å; Cα contacts (8 Å, |Δi|>4): 33; chains: 1; bounding box: 66×76×82 Å

pLDDT: mean 84.13, std 12.47, range [42.41, 96.44]